Protein AF-W1XKQ8-F1 (afdb_monomer)

Structure (mmCIF, N/CA/C/O backbone):
data_AF-W1XKQ8-F1
#
_entry.id   AF-W1XKQ8-F1
#
loop_
_atom_site.group_PDB
_atom_site.id
_atom_site.type_symbol
_atom_site.label_atom_id
_atom_site.label_alt_id
_atom_site.label_comp_id
_atom_site.label_asym_id
_atom_site.label_entity_id
_atom_site.label_seq_id
_atom_site.pdbx_PDB_ins_code
_atom_site.Cartn_x
_atom_site.Cartn_y
_atom_site.Cartn_z
_atom_site.occupancy
_atom_site.B_iso_or_equiv
_atom_site.auth_seq_id
_atom_site.auth_comp_id
_atom_site.auth_asym_id
_atom_site.auth_atom_id
_atom_site.pdbx_PDB_model_num
ATOM 1 N N . MET A 1 1 ? 46.915 7.700 -39.344 1.00 48.41 1 MET A N 1
ATOM 2 C CA . MET A 1 1 ? 45.671 7.541 -38.568 1.00 48.41 1 MET A CA 1
ATOM 3 C C . MET A 1 1 ? 46.002 6.521 -37.500 1.00 48.41 1 MET A C 1
ATOM 5 O O . MET A 1 1 ? 45.983 5.343 -37.802 1.00 48.41 1 MET A O 1
ATOM 9 N N . GLU A 1 2 ? 46.429 6.970 -36.323 1.00 54.88 2 GLU A N 1
ATOM 10 C CA . GLU A 1 2 ? 46.760 6.086 -35.199 1.00 54.88 2 GLU A CA 1
ATOM 11 C C . GLU A 1 2 ? 46.209 6.735 -33.932 1.00 54.88 2 GLU A C 1
ATOM 13 O O . GLU A 1 2 ? 46.599 7.841 -33.569 1.00 54.88 2 GLU A O 1
ATOM 18 N N . ALA A 1 3 ? 45.202 6.098 -33.340 1.00 58.47 3 ALA A N 1
ATOM 19 C CA . ALA A 1 3 ? 44.495 6.574 -32.154 1.00 58.47 3 ALA A CA 1
ATOM 20 C C . ALA A 1 3 ? 44.111 5.387 -31.261 1.00 58.47 3 ALA A C 1
ATOM 22 O O . ALA A 1 3 ? 42.981 5.299 -30.796 1.00 58.47 3 ALA A O 1
ATOM 23 N N . LEU A 1 4 ? 45.027 4.432 -31.076 1.00 57.94 4 LEU A N 1
ATOM 24 C CA . LEU A 1 4 ? 44.794 3.231 -30.264 1.00 57.94 4 LEU A CA 1
ATOM 25 C C . LEU A 1 4 ? 45.981 2.921 -29.337 1.00 57.94 4 LEU A C 1
ATOM 27 O O . LEU A 1 4 ? 46.281 1.762 -29.097 1.00 57.94 4 LEU A O 1
ATOM 31 N N . GLU A 1 5 ? 46.670 3.941 -28.819 1.00 57.47 5 GLU A N 1
ATOM 32 C CA . GLU A 1 5 ? 47.833 3.736 -27.932 1.00 57.47 5 GLU A CA 1
ATOM 33 C C . GLU A 1 5 ? 47.556 4.065 -26.450 1.00 57.47 5 GLU A C 1
ATOM 35 O O . GLU A 1 5 ? 48.464 4.045 -25.633 1.00 57.47 5 GLU A O 1
ATOM 40 N N . ASN A 1 6 ? 46.305 4.365 -26.070 1.00 57.53 6 ASN A N 1
ATOM 41 C CA . ASN A 1 6 ? 45.944 4.786 -24.701 1.00 57.53 6 ASN A CA 1
ATOM 42 C C . ASN A 1 6 ? 44.798 3.978 -24.064 1.00 57.53 6 ASN A C 1
ATOM 44 O O . ASN A 1 6 ? 44.056 4.497 -23.232 1.00 57.53 6 ASN A O 1
ATOM 48 N N . VAL A 1 7 ? 44.624 2.711 -24.440 1.00 58.94 7 VAL A N 1
ATOM 49 C CA . VAL A 1 7 ? 43.706 1.819 -23.715 1.00 58.94 7 VAL A CA 1
ATOM 50 C C . VAL A 1 7 ? 44.540 0.906 -22.825 1.00 58.94 7 VAL A C 1
ATOM 52 O O . VAL A 1 7 ? 45.045 -0.118 -23.272 1.00 58.94 7 VAL A O 1
ATOM 55 N N . GLU A 1 8 ? 44.724 1.322 -21.570 1.00 65.75 8 GLU A N 1
ATOM 56 C CA . GLU A 1 8 ? 45.273 0.467 -20.513 1.00 65.75 8 GLU A CA 1
ATOM 57 C C . GLU A 1 8 ? 44.358 -0.761 -20.368 1.00 65.75 8 GLU A C 1
ATOM 59 O O . GLU A 1 8 ? 43.133 -0.623 -20.282 1.00 65.75 8 GLU A O 1
ATOM 64 N N . GLU A 1 9 ? 44.938 -1.964 -20.407 1.00 65.88 9 GLU A N 1
ATOM 65 C CA . GLU A 1 9 ? 44.175 -3.211 -20.328 1.00 65.88 9 GLU A CA 1
ATOM 66 C C . GLU A 1 9 ? 43.322 -3.248 -19.046 1.00 65.88 9 GLU A C 1
ATOM 68 O O . GLU A 1 9 ? 43.788 -2.850 -17.970 1.00 65.88 9 GLU A O 1
ATOM 73 N N . PRO A 1 10 ? 42.065 -3.725 -19.124 1.00 63.84 10 PRO A N 1
ATOM 74 C CA . PRO A 1 10 ? 41.194 -3.796 -17.962 1.00 63.84 10 PRO A CA 1
ATOM 75 C C . PRO A 1 10 ? 41.820 -4.717 -16.912 1.00 63.84 10 PRO A C 1
ATOM 77 O O . PRO A 1 10 ? 41.972 -5.922 -17.120 1.00 63.84 10 PRO A O 1
ATOM 80 N N . LYS A 1 11 ? 42.192 -4.135 -15.768 1.00 71.50 11 LYS A N 1
ATOM 81 C CA . LYS A 1 11 ? 42.784 -4.867 -14.644 1.00 71.50 11 LYS A CA 1
ATOM 82 C C . LYS A 1 11 ? 41.824 -5.973 -14.189 1.00 71.50 11 LYS A C 1
ATOM 84 O O . LYS A 1 11 ? 40.623 -5.710 -14.070 1.00 71.50 11 LYS A O 1
ATOM 89 N N . PRO A 1 12 ? 42.321 -7.191 -13.904 1.00 64.19 12 PRO A N 1
ATOM 90 C CA . PRO A 1 12 ? 41.483 -8.257 -13.379 1.00 64.19 12 PRO A CA 1
ATOM 91 C C . PRO A 1 12 ? 40.919 -7.815 -12.028 1.00 64.19 12 PRO A C 1
ATOM 93 O O . PRO A 1 12 ? 41.653 -7.536 -11.082 1.00 64.19 12 PRO A O 1
ATOM 96 N N . ILE A 1 13 ? 39.597 -7.697 -11.969 1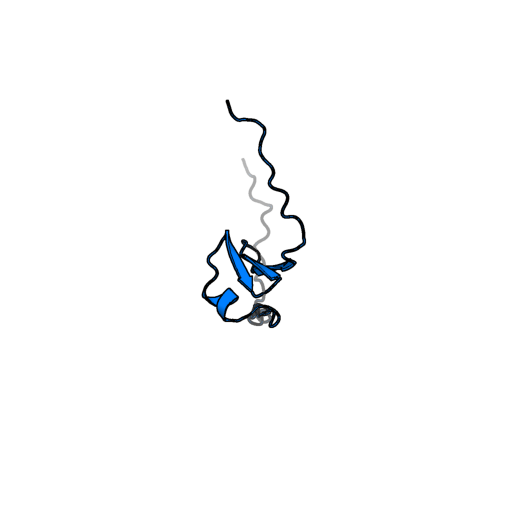.00 64.81 13 ILE A N 1
ATOM 97 C CA . ILE A 1 13 ? 38.879 -7.310 -10.762 1.00 64.81 13 ILE A CA 1
ATOM 98 C C . ILE A 1 13 ? 38.819 -8.553 -9.873 1.00 64.81 13 ILE A C 1
ATOM 100 O O . ILE A 1 13 ? 38.179 -9.543 -10.236 1.00 64.81 13 ILE A O 1
ATOM 104 N N . ASP A 1 14 ? 39.505 -8.525 -8.733 1.00 61.59 14 ASP A N 1
ATOM 105 C CA . ASP A 1 14 ? 39.420 -9.596 -7.745 1.00 61.59 14 ASP A CA 1
ATOM 106 C C . ASP A 1 14 ? 38.008 -9.602 -7.135 1.00 61.59 14 ASP A C 1
ATOM 108 O O . ASP A 1 14 ? 37.616 -8.716 -6.373 1.00 61.59 14 ASP A O 1
ATOM 112 N N . ASN A 1 15 ? 37.208 -10.589 -7.539 1.00 58.47 15 ASN A N 1
ATOM 113 C CA . ASN A 1 15 ? 35.832 -10.764 -7.080 1.00 58.47 15 ASN A CA 1
ATOM 114 C C . ASN A 1 15 ? 35.738 -11.616 -5.800 1.00 58.47 15 ASN A C 1
ATOM 116 O O . ASN A 1 15 ? 34.628 -11.963 -5.395 1.00 58.47 15 ASN A O 1
ATOM 120 N N . SER A 1 16 ? 36.857 -11.948 -5.141 1.00 63.34 16 SER A N 1
ATOM 121 C CA . SER A 1 16 ? 36.884 -12.848 -3.977 1.00 63.34 16 SER A CA 1
ATOM 122 C C . SER A 1 16 ? 36.125 -12.307 -2.757 1.00 63.34 16 SER A C 1
ATOM 124 O O . SER A 1 16 ? 35.876 -13.060 -1.817 1.00 63.34 16 SER A O 1
ATOM 126 N N . LEU A 1 17 ? 35.750 -11.023 -2.750 1.00 61.88 17 LEU A N 1
ATOM 127 C CA . LEU A 1 17 ? 35.057 -10.357 -1.640 1.00 61.88 17 LEU A CA 1
ATOM 128 C C . LEU A 1 17 ? 33.640 -9.873 -1.971 1.00 61.88 17 LEU A C 1
ATOM 130 O O . LEU A 1 17 ? 33.046 -9.151 -1.170 1.00 61.88 17 LEU A O 1
ATOM 134 N N . LYS A 1 18 ? 33.040 -10.269 -3.101 1.00 59.91 18 LYS A N 1
ATOM 135 C CA . LYS A 1 18 ? 31.589 -10.086 -3.259 1.00 59.91 18 LYS A CA 1
ATOM 136 C C . LYS A 1 18 ? 30.874 -11.208 -2.520 1.00 59.91 18 LYS A C 1
ATOM 138 O O . LYS A 1 18 ? 30.443 -12.191 -3.116 1.00 59.91 18 LYS A O 1
ATOM 143 N N . ALA A 1 19 ? 30.748 -11.042 -1.201 1.00 60.41 19 ALA A N 1
ATOM 144 C CA . ALA A 1 19 ? 29.712 -11.736 -0.451 1.00 60.41 19 ALA A CA 1
ATOM 145 C C . ALA A 1 19 ? 28.393 -11.571 -1.226 1.00 60.41 19 ALA A C 1
ATOM 147 O O . ALA A 1 19 ? 28.143 -10.467 -1.729 1.00 60.41 19 ALA A O 1
ATOM 148 N N . PRO A 1 20 ? 27.575 -12.627 -1.381 1.00 59.47 20 PRO A N 1
ATOM 149 C CA . PRO A 1 20 ? 26.261 -12.464 -1.971 1.00 59.47 20 PRO A CA 1
ATOM 150 C C . PRO A 1 20 ? 25.541 -11.436 -1.109 1.00 59.47 20 PRO A C 1
ATOM 152 O O . PRO A 1 20 ? 25.213 -11.702 0.048 1.00 59.47 20 PRO A O 1
ATOM 155 N N . VAL A 1 21 ? 25.379 -10.227 -1.646 1.00 55.81 21 VAL A N 1
ATOM 156 C CA . VAL A 1 21 ? 24.547 -9.199 -1.044 1.00 55.81 21 VAL A CA 1
ATOM 157 C C . VAL A 1 21 ? 23.144 -9.757 -1.179 1.00 55.81 21 VAL A C 1
ATOM 159 O O . VAL A 1 21 ? 22.471 -9.560 -2.187 1.00 55.81 21 VAL A O 1
ATOM 162 N N . PHE A 1 22 ? 22.743 -10.555 -0.192 1.00 53.47 22 PHE A N 1
ATOM 163 C CA . PHE A 1 22 ? 21.346 -10.772 0.095 1.00 53.47 22 PHE A CA 1
ATOM 164 C C . PHE A 1 22 ? 20.810 -9.371 0.339 1.00 53.47 22 PHE A C 1
ATOM 166 O O . PHE A 1 22 ? 21.008 -8.798 1.411 1.00 53.47 22 PHE A O 1
ATOM 173 N N . ILE A 1 23 ? 20.192 -8.796 -0.691 1.00 56.44 23 ILE A N 1
ATOM 174 C CA . ILE A 1 23 ? 19.217 -7.742 -0.499 1.00 56.44 23 ILE A CA 1
ATOM 175 C C . ILE A 1 23 ? 18.124 -8.457 0.286 1.00 56.44 23 ILE A C 1
ATOM 177 O O . ILE A 1 23 ? 17.253 -9.110 -0.282 1.00 56.44 23 ILE A O 1
ATOM 181 N N . GLN A 1 24 ? 18.273 -8.477 1.610 1.00 50.31 24 GLN A N 1
ATOM 182 C CA . GLN A 1 24 ? 17.157 -8.737 2.487 1.00 50.31 24 GLN A CA 1
ATOM 183 C C . GLN A 1 24 ? 16.224 -7.590 2.153 1.00 50.31 24 GLN A C 1
ATOM 185 O O . GLN A 1 24 ? 16.488 -6.449 2.524 1.00 50.31 24 GLN A O 1
ATOM 190 N N . GLU A 1 25 ? 15.227 -7.869 1.317 1.00 56.75 25 GLU A N 1
ATOM 191 C CA . GLU A 1 25 ? 14.072 -7.003 1.200 1.00 56.75 25 GLU A CA 1
ATOM 192 C C . GLU A 1 25 ? 13.602 -6.863 2.643 1.00 56.75 25 GLU A C 1
ATOM 194 O O . GLU A 1 25 ? 13.187 -7.848 3.252 1.00 56.75 25 GLU A O 1
ATOM 199 N N . GLU A 1 26 ? 13.886 -5.721 3.271 1.00 56.38 26 GLU A N 1
ATOM 200 C CA . GLU A 1 26 ? 13.547 -5.503 4.666 1.00 56.38 26 GLU A CA 1
ATOM 201 C C . GLU A 1 26 ? 12.030 -5.464 4.691 1.00 56.38 26 GLU A C 1
ATOM 203 O O . GLU A 1 26 ? 11.388 -4.467 4.360 1.00 56.38 26 GLU A O 1
ATOM 208 N N . VAL A 1 27 ? 11.454 -6.633 4.949 1.00 60.81 27 VAL A N 1
ATOM 209 C CA . VAL A 1 27 ? 10.025 -6.852 4.938 1.00 60.81 27 VAL A CA 1
ATOM 210 C C . VAL A 1 27 ? 9.498 -6.092 6.158 1.00 60.81 27 VAL A C 1
ATOM 212 O O . VAL A 1 27 ? 9.343 -6.654 7.231 1.00 60.81 27 VAL A O 1
ATOM 215 N N . ASP A 1 28 ? 9.190 -4.797 5.986 1.00 67.62 28 ASP A N 1
ATOM 216 C CA . ASP A 1 28 ? 8.505 -3.899 6.935 1.00 67.62 28 ASP A CA 1
ATOM 217 C C . ASP A 1 28 ? 7.272 -4.551 7.602 1.00 67.62 28 ASP A C 1
ATOM 219 O O . ASP A 1 28 ? 6.144 -4.459 7.116 1.00 67.62 28 ASP A O 1
ATOM 223 N N . ASN A 1 29 ? 7.477 -5.254 8.713 1.00 70.81 29 ASN A N 1
ATOM 224 C CA . ASN A 1 29 ? 6.439 -6.020 9.412 1.00 70.81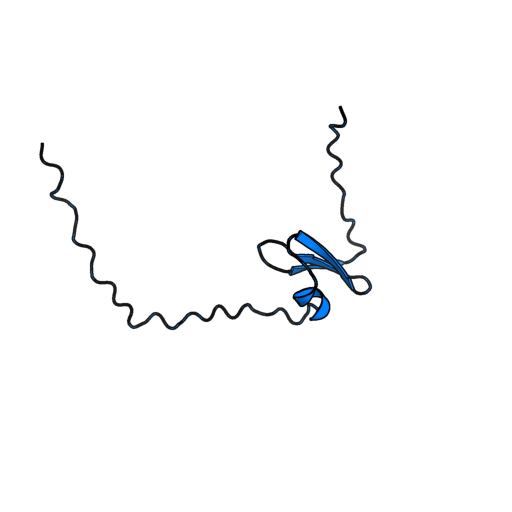 29 ASN A CA 1
ATOM 225 C C . ASN A 1 29 ? 5.263 -5.168 9.911 1.00 70.81 29 ASN A C 1
ATOM 227 O O . ASN A 1 29 ? 4.296 -5.714 10.433 1.00 70.81 29 ASN A O 1
ATOM 231 N N . SER A 1 30 ? 5.315 -3.844 9.745 1.00 76.81 30 SER A N 1
ATOM 232 C CA . SER A 1 30 ? 4.178 -2.966 9.990 1.00 76.81 30 SER A CA 1
ATOM 233 C C . SER A 1 30 ? 3.090 -3.045 8.912 1.00 76.81 30 SER A C 1
ATOM 235 O O . SER A 1 30 ? 2.005 -2.491 9.105 1.00 76.81 30 SER A O 1
ATOM 237 N N . ILE A 1 31 ? 3.369 -3.707 7.784 1.00 78.69 31 ILE A N 1
ATOM 238 C CA . ILE A 1 31 ? 2.415 -3.924 6.700 1.00 78.69 31 ILE A CA 1
ATOM 239 C C . ILE A 1 31 ? 1.837 -5.343 6.825 1.00 78.69 31 ILE A C 1
ATOM 241 O O . ILE A 1 31 ? 2.598 -6.319 6.805 1.00 78.69 31 ILE A O 1
ATOM 245 N N . PRO A 1 32 ? 0.505 -5.482 6.907 1.00 84.31 32 PRO A N 1
ATOM 246 C CA . PRO A 1 32 ? -0.161 -6.776 7.003 1.00 84.31 32 PRO A CA 1
ATOM 247 C C . PRO A 1 32 ? 0.168 -7.674 5.812 1.00 84.31 32 PRO A C 1
ATOM 249 O O . PRO A 1 32 ? 0.180 -7.218 4.666 1.00 84.31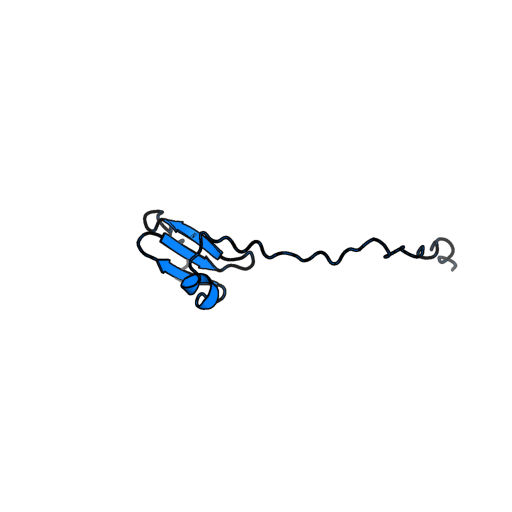 32 PRO A O 1
ATOM 252 N N . SER A 1 33 ? 0.354 -8.973 6.060 1.00 82.88 33 SER A N 1
ATOM 253 C CA . SER A 1 33 ? 0.665 -9.952 5.006 1.00 82.88 33 SER A CA 1
ATOM 254 C C . SER A 1 33 ? -0.386 -9.965 3.898 1.00 82.88 33 SER A C 1
ATOM 256 O O . SER A 1 33 ? -0.032 -10.002 2.726 1.00 82.88 33 SER A O 1
ATOM 258 N N . ARG A 1 34 ? -1.670 -9.798 4.254 1.00 83.56 34 ARG A N 1
ATOM 259 C CA . ARG A 1 34 ? -2.760 -9.680 3.276 1.00 83.56 34 ARG A CA 1
ATOM 260 C C . ARG A 1 34 ? -2.516 -8.545 2.282 1.00 83.56 34 ARG A C 1
ATOM 262 O O . ARG A 1 34 ? -2.713 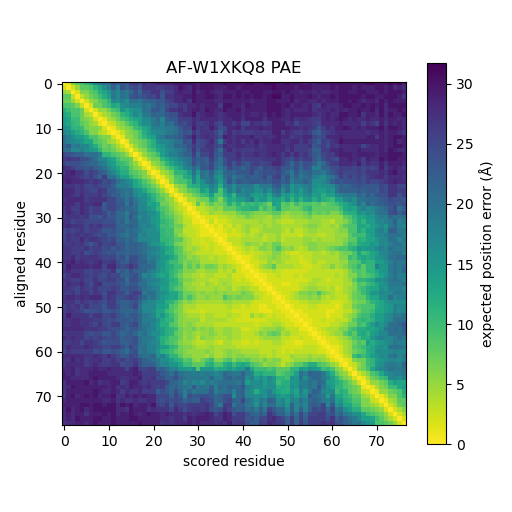-8.735 1.095 1.00 83.56 34 ARG A O 1
ATOM 269 N N . ILE A 1 35 ? -2.069 -7.382 2.750 1.00 85.00 35 ILE A N 1
ATOM 270 C CA . ILE A 1 35 ? -1.759 -6.249 1.872 1.00 85.00 35 ILE A CA 1
ATOM 271 C C . ILE A 1 35 ? -0.520 -6.557 1.028 1.00 85.00 35 ILE A C 1
ATOM 273 O O . ILE A 1 35 ? -0.478 -6.238 -0.147 1.00 85.00 35 ILE A O 1
ATOM 277 N N . ARG A 1 36 ? 0.495 -7.212 1.583 1.00 80.06 36 ARG A N 1
ATOM 278 C CA . ARG A 1 36 ? 1.730 -7.522 0.842 1.00 80.06 36 ARG A CA 1
ATOM 279 C C . ARG A 1 36 ? 1.530 -8.486 -0.311 1.00 80.06 36 ARG A C 1
ATOM 281 O O . ARG A 1 36 ? 2.127 -8.307 -1.371 1.00 80.06 36 ARG A O 1
ATOM 288 N N . GLU A 1 37 ? 0.721 -9.503 -0.066 1.00 82.19 37 GLU A N 1
ATOM 289 C CA . GLU A 1 37 ? 0.478 -10.600 -0.994 1.00 82.19 37 GLU A CA 1
ATOM 290 C C . GLU A 1 37 ? -0.593 -10.233 -2.028 1.00 82.19 37 GLU A C 1
ATOM 292 O O . GLU A 1 37 ? -0.444 -10.572 -3.199 1.00 82.19 37 GLU A O 1
ATOM 297 N N . ASP A 1 38 ? -1.637 -9.503 -1.618 1.00 84.06 38 ASP A N 1
ATOM 298 C CA . ASP A 1 38 ? -2.805 -9.197 -2.457 1.00 84.06 38 ASP A CA 1
ATOM 299 C C . ASP A 1 38 ? -2.672 -7.859 -3.210 1.00 84.06 38 ASP A C 1
ATOM 301 O O . ASP A 1 38 ? -3.257 -7.675 -4.279 1.00 84.06 38 ASP A O 1
ATOM 305 N N . LEU A 1 39 ? -1.879 -6.905 -2.696 1.00 84.00 39 LEU A N 1
ATOM 306 C CA . LEU A 1 39 ? -1.773 -5.578 -3.303 1.00 84.00 39 LEU A CA 1
ATOM 307 C C . LEU A 1 39 ? -0.887 -5.613 -4.553 1.00 84.00 39 LEU A C 1
ATOM 309 O O . LEU A 1 39 ? 0.346 -5.666 -4.484 1.00 84.00 39 LEU A O 1
ATOM 313 N N . ALA A 1 40 ? -1.535 -5.554 -5.714 1.00 83.94 40 ALA A N 1
ATOM 314 C CA . ALA A 1 40 ? -0.877 -5.435 -7.009 1.00 83.94 40 ALA A CA 1
ATOM 315 C C . ALA A 1 40 ? -0.103 -4.108 -7.154 1.00 83.94 40 ALA A C 1
ATOM 317 O O . ALA A 1 40 ? -0.350 -3.133 -6.443 1.00 83.94 40 ALA A O 1
ATOM 318 N N . LEU A 1 41 ? 0.847 -4.066 -8.092 1.00 82.44 41 LEU A N 1
ATOM 319 C CA . LEU A 1 41 ? 1.609 -2.856 -8.412 1.00 82.44 41 LEU A CA 1
ATOM 320 C C . LEU A 1 41 ? 0.668 -1.720 -8.855 1.00 82.44 41 LEU A C 1
ATOM 322 O O . LEU A 1 41 ? -0.236 -1.949 -9.655 1.00 82.44 41 LEU A O 1
ATOM 326 N N . TYR A 1 42 ? 0.893 -0.511 -8.335 1.00 80.19 42 TYR A N 1
ATOM 327 C CA . TYR A 1 42 ? 0.048 0.679 -8.517 1.00 80.19 42 TYR A CA 1
ATOM 328 C C . TYR A 1 42 ? -1.390 0.534 -8.001 1.00 80.19 42 TYR A C 1
ATOM 330 O O . TYR A 1 42 ? -2.263 1.321 -8.364 1.00 80.19 42 TYR A O 1
ATOM 338 N N . SER A 1 43 ? -1.641 -0.451 -7.136 1.00 83.19 43 SER A N 1
ATOM 339 C CA . SER A 1 43 ? -2.918 -0.615 -6.448 1.00 83.19 43 SER A CA 1
ATOM 340 C C . SER A 1 43 ? -2.892 0.021 -5.058 1.00 83.19 43 SER A C 1
ATOM 342 O O . SER A 1 43 ? -1.826 0.256 -4.476 1.00 83.19 43 SER A O 1
ATOM 344 N N . PHE A 1 44 ? -4.083 0.267 -4.514 1.00 85.38 44 PHE A N 1
ATOM 345 C CA . PHE A 1 44 ? -4.288 0.727 -3.146 1.00 85.38 44 PHE A CA 1
ATOM 346 C C . PHE A 1 44 ? -5.292 -0.167 -2.408 1.00 85.38 44 PHE A C 1
ATOM 348 O O . PHE A 1 44 ? -6.229 -0.707 -2.993 1.00 85.38 44 PHE A O 1
ATOM 355 N N . GLY A 1 45 ? -5.073 -0.334 -1.109 1.00 86.25 45 GLY A N 1
ATOM 356 C CA . GLY A 1 45 ? -5.887 -1.145 -0.215 1.00 86.25 45 GLY A CA 1
ATOM 357 C C . GLY A 1 45 ? -6.081 -0.447 1.125 1.00 86.25 45 GLY A C 1
ATOM 358 O O . GLY A 1 45 ? -5.310 0.432 1.508 1.00 86.25 45 GLY A O 1
ATOM 359 N N . TYR A 1 46 ? -7.124 -0.844 1.846 1.00 85.06 46 TYR A N 1
ATOM 360 C CA . TYR A 1 46 ? -7.459 -0.274 3.147 1.00 85.06 46 TYR A CA 1
ATOM 361 C C . TYR A 1 46 ? -7.376 -1.342 4.226 1.00 85.06 46 TYR A C 1
ATOM 363 O O . TYR A 1 46 ? -7.916 -2.436 4.062 1.00 85.06 46 TYR A O 1
ATOM 371 N N . GLU A 1 47 ? -6.791 -0.983 5.362 1.00 85.19 47 GLU A N 1
ATOM 372 C CA . GLU A 1 47 ? -6.942 -1.741 6.598 1.00 85.19 47 GLU A CA 1
ATOM 373 C C . GLU A 1 47 ? -7.324 -0.777 7.726 1.00 85.19 47 GLU A C 1
ATOM 375 O O . GLU A 1 47 ? -6.559 0.104 8.121 1.00 85.19 47 GLU A O 1
ATOM 380 N N . GLY A 1 48 ? -8.567 -0.883 8.201 1.00 84.44 48 GLY A N 1
ATOM 381 C CA . GLY A 1 48 ? -9.118 0.043 9.190 1.00 84.44 48 GLY A CA 1
ATOM 382 C C . GLY A 1 48 ? -9.076 1.501 8.716 1.00 84.44 48 GLY A C 1
ATOM 383 O O . GLY A 1 48 ? -9.771 1.881 7.772 1.00 84.44 48 GLY A O 1
ATOM 384 N N . ASN A 1 49 ? -8.272 2.320 9.400 1.00 84.31 49 ASN A N 1
ATOM 385 C CA . ASN A 1 49 ? -8.082 3.740 9.094 1.00 84.31 49 ASN A CA 1
ATOM 386 C C . ASN A 1 49 ? -6.752 4.032 8.377 1.00 84.31 49 ASN A C 1
ATOM 388 O O . ASN A 1 49 ? -6.339 5.186 8.308 1.00 84.31 49 ASN A O 1
ATOM 392 N N . GLN A 1 50 ? -6.064 3.005 7.883 1.00 85.25 50 GLN A N 1
ATOM 393 C CA . GLN A 1 50 ? -4.819 3.129 7.132 1.00 85.25 50 GLN A CA 1
ATOM 394 C C . GLN A 1 50 ? -5.054 2.760 5.667 1.00 85.25 50 GLN A C 1
ATOM 396 O O . GLN A 1 50 ? -5.810 1.841 5.344 1.00 85.25 50 GLN A O 1
ATOM 401 N N . ILE A 1 51 ? -4.412 3.517 4.785 1.00 86.44 51 ILE A N 1
ATOM 402 C CA . ILE A 1 51 ? -4.371 3.290 3.345 1.00 86.44 51 ILE A CA 1
ATOM 403 C C . ILE A 1 51 ? -2.972 2.806 3.011 1.00 86.44 51 ILE A C 1
ATOM 405 O O . ILE A 1 51 ? -1.989 3.445 3.384 1.00 86.44 51 ILE A O 1
ATOM 409 N N . TYR A 1 52 ? -2.896 1.703 2.284 1.00 87.81 52 TYR A N 1
ATOM 410 C CA . TYR A 1 52 ? -1.663 1.148 1.754 1.00 87.81 52 TYR A CA 1
ATOM 411 C C . TYR A 1 52 ? -1.687 1.281 0.241 1.00 87.81 52 TYR A C 1
ATOM 413 O O . TYR A 1 52 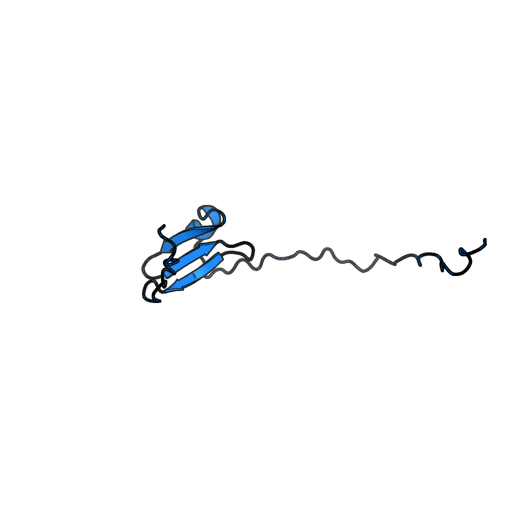? -2.695 0.958 -0.380 1.00 87.81 52 TYR A O 1
ATOM 421 N N . TYR A 1 53 ? -0.593 1.725 -0.360 1.00 86.62 53 TYR A N 1
ATOM 422 C CA . TYR A 1 53 ? -0.451 1.771 -1.813 1.00 86.62 53 TYR A CA 1
ATOM 423 C C . TYR A 1 53 ? 0.900 1.200 -2.223 1.00 86.62 53 TYR A C 1
ATOM 425 O O . TYR A 1 53 ? 1.891 1.361 -1.508 1.00 86.62 53 TYR A O 1
ATOM 433 N N . ARG A 1 54 ? 0.930 0.494 -3.356 1.00 86.88 54 ARG A N 1
ATOM 434 C CA . ARG A 1 54 ? 2.141 -0.143 -3.878 1.00 86.88 54 ARG A CA 1
ATOM 435 C C . ARG A 1 54 ? 2.670 0.633 -5.070 1.00 86.88 54 ARG A C 1
ATOM 437 O O . ARG A 1 54 ? 1.985 0.743 -6.080 1.00 86.88 54 ARG A O 1
ATOM 444 N N . ASP A 1 55 ? 3.900 1.113 -4.977 1.00 84.06 55 ASP A N 1
ATOM 445 C CA . ASP A 1 55 ? 4.630 1.730 -6.081 1.00 84.06 55 ASP A CA 1
ATOM 446 C C . ASP A 1 55 ? 5.893 0.921 -6.434 1.00 84.06 55 ASP A C 1
ATOM 448 O O . 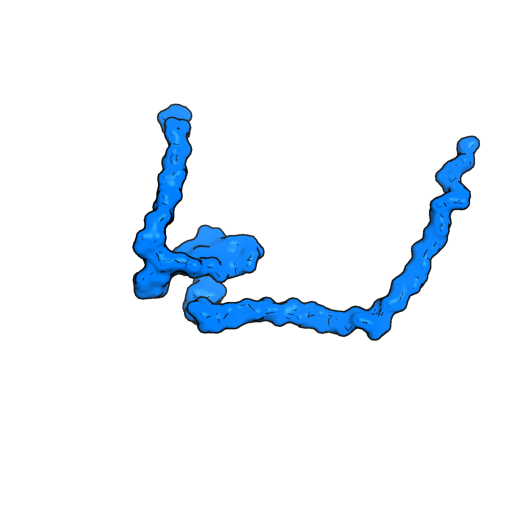ASP A 1 55 ? 6.094 -0.195 -5.948 1.00 84.06 55 ASP A O 1
ATOM 452 N N . THR A 1 56 ? 6.731 1.449 -7.330 1.00 82.69 56 THR A N 1
ATOM 453 C CA . THR A 1 56 ? 7.969 0.791 -7.786 1.00 82.69 56 THR A CA 1
ATOM 454 C C . THR A 1 56 ? 9.001 0.580 -6.680 1.00 82.69 56 THR A C 1
ATOM 456 O O . THR A 1 56 ? 9.877 -0.265 -6.825 1.00 82.69 56 THR A O 1
ATOM 459 N N . HIS A 1 57 ? 8.915 1.344 -5.594 1.00 81.44 57 HIS A N 1
ATOM 460 C CA . HIS A 1 57 ? 9.810 1.297 -4.440 1.00 81.44 57 HIS A CA 1
ATOM 461 C C . HIS A 1 57 ? 9.266 0.416 -3.306 1.00 81.44 57 HIS A C 1
ATOM 463 O O . HIS A 1 57 ? 9.966 0.212 -2.318 1.00 81.44 57 HIS A O 1
ATOM 469 N N . GLY A 1 58 ? 8.041 -0.108 -3.427 1.00 83.31 58 GLY A N 1
ATOM 470 C CA . GLY A 1 58 ? 7.420 -0.976 -2.428 1.00 83.31 58 GLY A CA 1
ATOM 471 C C . GLY A 1 58 ? 6.052 -0.479 -1.975 1.00 83.31 58 GLY A C 1
ATOM 472 O O . GLY A 1 58 ? 5.361 0.245 -2.690 1.00 83.31 58 GLY A O 1
ATOM 473 N N . ILE A 1 59 ? 5.630 -0.915 -0.790 1.00 85.25 59 ILE A N 1
ATOM 474 C CA . ILE A 1 59 ? 4.331 -0.552 -0.218 1.00 85.25 59 ILE A CA 1
ATOM 475 C C . ILE A 1 59 ? 4.534 0.569 0.800 1.00 85.25 59 ILE A C 1
ATOM 477 O O . ILE A 1 59 ? 5.312 0.428 1.741 1.00 85.25 59 ILE A O 1
ATOM 481 N N . ARG A 1 60 ? 3.810 1.673 0.625 1.00 83.62 60 ARG A N 1
ATOM 482 C CA . ARG A 1 60 ? 3.788 2.818 1.543 1.00 83.62 60 ARG A CA 1
ATOM 483 C C . ARG A 1 60 ? 2.433 2.872 2.242 1.00 83.62 60 ARG A C 1
ATOM 485 O O . ARG A 1 60 ? 1.432 2.407 1.695 1.00 83.62 60 ARG A O 1
ATOM 492 N N . LYS A 1 61 ? 2.397 3.431 3.453 1.00 83.88 61 LYS A N 1
ATOM 493 C CA . LYS A 1 61 ? 1.173 3.567 4.254 1.00 83.88 61 LYS A CA 1
ATOM 494 C C . LYS A 1 61 ? 0.930 5.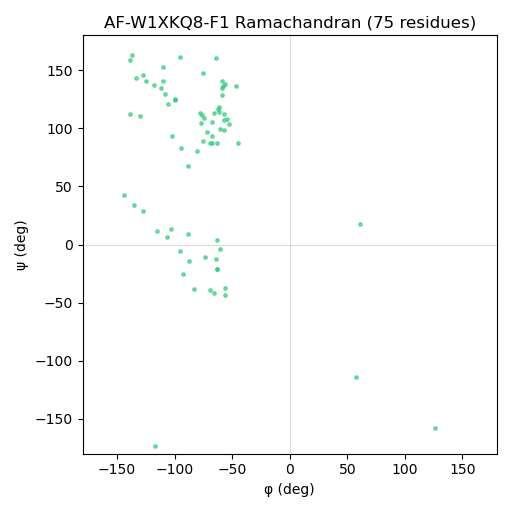018 4.665 1.00 83.88 61 LYS A C 1
ATOM 496 O O . LYS A 1 61 ? 1.872 5.711 5.042 1.00 83.88 61 LYS A O 1
ATOM 501 N N . SER A 1 62 ? -0.330 5.433 4.641 1.00 78.75 62 SER A N 1
ATOM 502 C CA . SER A 1 62 ? -0.814 6.734 5.118 1.00 78.75 62 SER A CA 1
ATOM 503 C C . SER A 1 62 ? -2.105 6.556 5.915 1.00 78.75 62 SER A C 1
ATOM 505 O O . SER A 1 62 ? -2.757 5.514 5.834 1.00 78.75 62 SER A O 1
ATOM 507 N N . SER A 1 63 ? -2.497 7.558 6.701 1.00 79.12 63 SER A N 1
ATOM 508 C CA . SER A 1 63 ? -3.812 7.548 7.348 1.00 79.12 63 SER A CA 1
ATOM 509 C C . SER A 1 63 ? -4.905 7.872 6.334 1.00 79.12 63 SER A C 1
ATOM 511 O O . SER A 1 63 ? -4.713 8.681 5.438 1.00 79.12 63 SER A O 1
ATOM 513 N N . LYS A 1 64 ? -6.095 7.295 6.504 1.00 70.25 64 LYS A N 1
ATOM 514 C CA . LYS A 1 64 ? -7.274 7.577 5.670 1.00 70.25 64 LYS A CA 1
ATOM 515 C C . LYS A 1 64 ? -7.762 9.026 5.772 1.00 70.25 64 LYS A C 1
ATOM 517 O O . LYS A 1 64 ? -8.492 9.488 4.905 1.00 70.25 64 LYS A O 1
ATOM 522 N N . VAL A 1 65 ? -7.381 9.698 6.856 1.00 62.66 65 VAL A N 1
ATOM 523 C CA . VAL A 1 65 ? -7.719 11.094 7.158 1.00 62.66 65 VAL A CA 1
ATOM 524 C C . VAL A 1 65 ? -6.712 12.067 6.538 1.00 62.66 65 VAL A C 1
ATOM 526 O O . VAL A 1 65 ? -7.016 13.251 6.451 1.00 62.66 65 VAL A O 1
ATOM 529 N N . ASP A 1 66 ? -5.549 11.596 6.071 1.00 59.44 66 ASP A N 1
ATOM 530 C CA . ASP A 1 66 ? -4.725 12.418 5.186 1.00 59.44 66 ASP A CA 1
ATOM 531 C C . ASP A 1 66 ? -5.510 12.598 3.885 1.00 59.44 66 ASP A C 1
ATOM 533 O O . ASP A 1 66 ? -5.794 11.631 3.174 1.00 59.44 66 ASP A O 1
ATOM 537 N N . GLU A 1 67 ? -5.930 13.834 3.623 1.00 55.06 67 GLU A N 1
ATOM 538 C CA . GLU A 1 67 ? -6.633 14.216 2.407 1.00 55.06 67 GLU A CA 1
ATOM 539 C C . GLU A 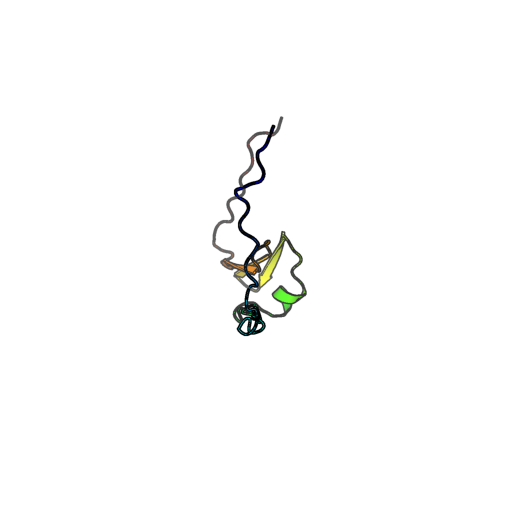1 67 ? -5.789 13.789 1.203 1.00 55.06 67 GLU A C 1
ATOM 541 O O . GLU A 1 67 ? -4.735 14.359 0.917 1.00 55.06 67 GLU A O 1
ATOM 546 N N . ILE A 1 68 ? -6.235 12.754 0.487 1.00 59.88 68 ILE A N 1
ATOM 547 C CA . ILE A 1 68 ? -5.654 12.429 -0.811 1.00 59.88 68 ILE A CA 1
ATOM 548 C C . ILE A 1 68 ? -6.202 13.480 -1.773 1.00 59.88 68 ILE A C 1
ATOM 550 O O . ILE A 1 68 ? -7.278 13.308 -2.348 1.00 59.88 68 ILE A O 1
ATOM 554 N N . SER A 1 69 ? -5.498 14.604 -1.890 1.00 58.53 69 SER A N 1
ATOM 555 C CA . SER A 1 69 ? -5.844 15.662 -2.833 1.00 58.53 69 SER A CA 1
ATOM 556 C C . SER A 1 69 ? -5.872 15.082 -4.243 1.00 58.53 69 SER A C 1
ATOM 558 O O . SER A 1 69 ? -4.842 14.680 -4.787 1.00 58.53 69 SER A O 1
ATOM 560 N N . TYR A 1 70 ? -7.062 15.017 -4.837 1.00 65.25 70 TYR A N 1
ATOM 561 C CA . TYR A 1 70 ? -7.200 14.681 -6.244 1.00 65.25 70 TYR A CA 1
ATOM 562 C C . TYR A 1 70 ? -6.795 15.917 -7.045 1.00 65.25 70 TYR A C 1
ATOM 564 O O . TYR A 1 70 ? -7.481 16.938 -7.009 1.00 65.25 70 TYR A O 1
ATOM 572 N N . TYR A 1 71 ? -5.669 15.845 -7.749 1.00 61.06 71 TYR A N 1
ATOM 573 C CA . TYR A 1 71 ? -5.357 16.834 -8.772 1.00 61.06 71 TYR A CA 1
ATOM 574 C C . TYR A 1 71 ? -6.295 16.567 -9.952 1.00 61.06 71 TYR A C 1
ATOM 576 O O . TYR A 1 71 ? -6.062 15.661 -10.748 1.00 61.06 71 TYR A O 1
ATOM 584 N N . VAL A 1 72 ? -7.401 17.310 -10.023 1.00 69.31 72 VAL A N 1
ATOM 585 C CA . VAL A 1 72 ? -8.177 17.414 -11.261 1.00 69.31 72 VAL A CA 1
ATOM 586 C C . VAL A 1 72 ? -7.366 18.324 -12.173 1.00 69.31 72 VAL A C 1
ATOM 588 O O . VAL A 1 72 ? -7.237 19.514 -11.894 1.00 69.31 72 VAL A O 1
ATOM 591 N N . ASP A 1 73 ? -6.771 17.762 -13.223 1.00 65.88 73 ASP A N 1
ATOM 592 C CA . ASP A 1 73 ? -6.220 18.578 -14.301 1.00 65.88 73 ASP A CA 1
ATOM 593 C C . ASP A 1 73 ? -7.406 19.346 -14.902 1.00 65.88 73 ASP A C 1
ATOM 595 O O . ASP A 1 73 ? -8.367 18.736 -15.370 1.00 65.88 73 ASP A O 1
ATOM 599 N N . GLU A 1 74 ? -7.385 20.679 -14.843 1.00 65.75 74 GLU A N 1
ATOM 600 C CA . GLU A 1 74 ? -8.467 21.548 -15.342 1.00 65.75 74 GLU A CA 1
ATOM 601 C C . GLU A 1 74 ? -8.692 21.423 -16.864 1.00 65.75 74 GLU A C 1
ATOM 603 O O . GLU A 1 74 ? -9.519 22.126 -17.438 1.00 65.75 74 GLU A O 1
ATOM 608 N N . LYS A 1 75 ? -7.981 20.518 -17.543 1.00 61.72 75 LYS A N 1
ATOM 609 C CA . LYS A 1 75 ? -8.118 20.242 -18.971 1.00 61.72 75 LYS A CA 1
ATOM 610 C C . LYS A 1 75 ? -9.178 19.182 -19.237 1.00 61.72 75 LYS A C 1
ATOM 612 O O . LYS A 1 75 ? -8.888 18.075 -19.685 1.00 61.72 75 LYS A O 1
ATOM 617 N N . GLY A 1 76 ? -10.421 19.554 -18.960 1.00 60.41 76 GLY A N 1
ATOM 618 C CA . GLY A 1 76 ? -11.582 18.984 -19.629 1.00 60.41 76 GLY A CA 1
ATOM 619 C C . GLY A 1 76 ? -11.981 19.871 -20.805 1.00 60.41 76 GLY A C 1
ATOM 620 O O . GLY A 1 76 ? -12.876 20.691 -20.643 1.00 60.41 76 GLY A O 1
ATOM 621 N N . ASP A 1 77 ? -11.324 19.699 -21.954 1.00 51.62 77 ASP A N 1
ATOM 622 C CA . ASP A 1 77 ? -11.790 20.154 -23.275 1.00 51.62 77 ASP A CA 1
ATOM 623 C C . ASP A 1 77 ? -11.507 19.064 -24.320 1.00 51.62 77 ASP A C 1
ATOM 625 O O . ASP A 1 77 ? -10.350 18.577 -24.370 1.00 51.62 77 ASP A O 1
#

Organism: NCBI:txid408170

Secondary structure (DSSP, 8-state):
----S----------TT-----------TTS-HHHHHH--TT-EEEETTEEEEEETTEEEEEETTS-------S---

Solvent-accessible surface area (backbone atoms only — not comparable to full-atom values): 5485 Å² total; per-residue (Å²): 142,86,90,80,90,81,75,78,76,84,73,86,77,83,64,91,76,68,67,83,76,73,75,68,74,77,74,62,79,90,56,56,66,68,56,69,75,67,52,47,82,76,34,73,49,76,58,93,64,33,34,36,37,24,52,97,91,43,78,49,78,47,53,63,81,56,79,80,77,76,82,74,73,88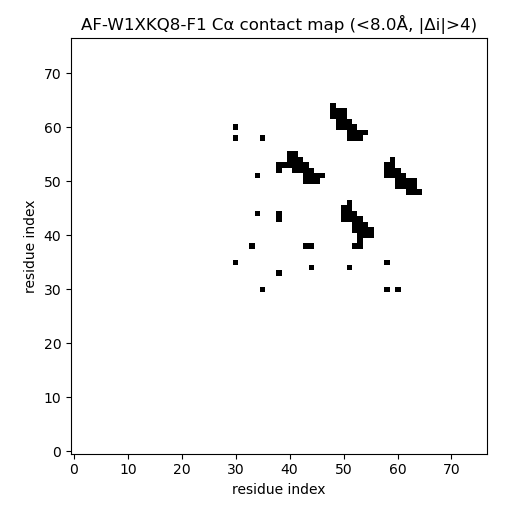,79,83,126

Foldseek 3Di:
DDDPPPDDPDPPDPPVPPDPPPPPVVPPPVDDPCCQVVADEQGWDDDDQKIWGQYPVGIDIDGVPPPPDDPPPPPPD

Nearest PDB structures (foldseek):
  4xtk-assembly4_D  TM=6.564E-01  e=9.210E-01  Thermotoga maritima MSB8
  4xtk-assembly2_B  TM=6.274E-01  e=9.210E-01  Thermotoga maritima MSB8
  2cql-assembly1_A  TM=5.868E-01  e=2.213E+00  Homo sapiens

pLDDT: mean 70.74, std 12.08, range [48.41, 87.81]

Mean predicted aligned error: 16.66 Å

Radius of gyration: 24.06 Å; Cα contacts (8 Å, |Δi|>4): 53; chains: 1; bounding box: 60×34×49 Å

Sequence (77 aa):
MEALENVEEPKPIDNSLKAPVFIQEEVDNSIPSRIREDLALYSFGYEGNQIYYRDTHGIRKSSKVDEISYYVDEKGD